Protein AF-A0A832N145-F1 (afdb_monomer)

Mean predicted aligned error: 9.52 Å

Radius of gyration: 18.86 Å; Cα contacts (8 Å, |Δi|>4): 120; chains: 1; bounding box: 40×28×52 Å

Nearest PDB structures (foldseek):
  8f1j-assembly1_M  TM=5.156E-01  e=7.007E-09  Escherichia coli
  8f1i-assembly1_M  TM=4.921E-01  e=7.464E-09  Escherichia coli
  5ui5-assembly2_V  TM=5.075E-01  e=4.371E-08  Aquifex aeolicus VF5
  5ui5-assembly1_I  TM=4.727E-01  e=2.726E-07  Aquifex aeolicus VF5
  3ol4-assembly1_B  TM=5.863E-01  e=3.119E-01  Mycolicibacterium smegmatis MC2 155

pLDDT: mean 89.55, std 7.65, range [54.5, 97.69]

Structure (mmCIF, N/CA/C/O backbone):
data_AF-A0A832N145-F1
#
_entry.id   AF-A0A832N145-F1
#
loop_
_atom_site.group_PDB
_atom_site.id
_atom_site.type_symbol
_atom_site.label_atom_id
_atom_site.label_alt_id
_atom_site.label_comp_id
_atom_site.label_asym_id
_atom_site.label_entity_id
_atom_site.label_seq_id
_atom_site.pdbx_PDB_ins_code
_atom_site.Cartn_x
_atom_site.Cartn_y
_atom_site.Cartn_z
_atom_site.occupancy
_atom_site.B_iso_or_equiv
_atom_site.auth_seq_id
_atom_site.auth_comp_id
_atom_site.auth_asym_id
_atom_site.auth_atom_id
_atom_site.pdbx_PDB_model_num
ATOM 1 N N . VAL A 1 1 ? -9.501 7.087 20.236 1.00 88.38 1 VAL A N 1
ATOM 2 C CA . VAL A 1 1 ? -9.406 7.124 18.754 1.00 88.38 1 VAL A CA 1
ATOM 3 C C . VAL A 1 1 ? -10.038 5.925 18.050 1.00 88.38 1 VAL A C 1
ATOM 5 O O . VAL A 1 1 ? -11.155 6.078 17.589 1.00 88.38 1 VAL A O 1
ATOM 8 N N . LEU A 1 2 ? -9.394 4.745 17.937 1.00 91.06 2 LEU A N 1
ATOM 9 C CA . LEU A 1 2 ? -9.961 3.629 17.144 1.00 91.06 2 LEU A CA 1
ATOM 10 C C . LEU A 1 2 ? -11.340 3.193 17.664 1.00 91.06 2 LEU A C 1
ATOM 12 O O . LEU A 1 2 ? -12.287 3.143 16.891 1.00 91.06 2 LEU A O 1
ATOM 16 N N . ILE A 1 3 ? -11.450 2.954 18.975 1.00 91.56 3 ILE A N 1
ATOM 17 C CA . ILE A 1 3 ? -12.714 2.580 19.632 1.00 91.56 3 ILE A CA 1
ATOM 18 C C . ILE A 1 3 ? -13.790 3.652 19.415 1.00 91.56 3 ILE A C 1
ATOM 20 O O . ILE A 1 3 ? -14.929 3.319 19.132 1.00 91.56 3 ILE A O 1
ATOM 24 N N . GLU A 1 4 ? -13.436 4.937 19.489 1.00 92.12 4 GLU A N 1
ATOM 25 C CA . GLU A 1 4 ? -14.389 6.037 19.272 1.00 92.12 4 GLU A CA 1
ATOM 26 C C . GLU A 1 4 ? -14.886 6.080 17.821 1.00 92.12 4 GLU A C 1
ATOM 28 O O . GLU A 1 4 ? -16.081 6.214 17.576 1.00 92.12 4 GLU A O 1
ATOM 33 N N . LYS A 1 5 ? -13.981 5.945 16.844 1.00 90.88 5 LYS A N 1
ATOM 34 C CA . LYS A 1 5 ? -14.316 6.018 15.412 1.00 90.88 5 LYS A CA 1
ATOM 35 C C . LYS A 1 5 ? -15.054 4.763 14.926 1.00 90.88 5 LYS A C 1
ATOM 37 O O . LYS A 1 5 ? -15.814 4.848 13.968 1.00 90.88 5 LYS A O 1
ATOM 42 N N . GLN A 1 6 ? -14.852 3.628 15.597 1.00 92.81 6 GLN A N 1
ATOM 43 C CA . GLN A 1 6 ? -15.469 2.330 15.297 1.00 92.81 6 GLN A CA 1
ATOM 44 C C . GLN A 1 6 ? -16.443 1.872 16.392 1.00 92.81 6 GLN A C 1
ATOM 46 O O . GLN A 1 6 ? -16.663 0.676 16.560 1.00 92.81 6 GLN A O 1
ATOM 51 N N . TYR A 1 7 ? -17.029 2.807 17.145 1.00 92.25 7 TYR A N 1
ATOM 52 C CA . TYR A 1 7 ? -17.892 2.484 18.285 1.00 92.25 7 TYR A CA 1
ATOM 53 C C . TYR A 1 7 ? -19.026 1.523 17.904 1.00 92.25 7 TYR A C 1
ATOM 55 O O . TYR A 1 7 ? -19.243 0.530 18.586 1.00 92.25 7 TYR A O 1
ATOM 63 N N . GLU A 1 8 ? -19.692 1.767 16.771 1.00 90.12 8 GLU A N 1
ATOM 64 C CA . GLU A 1 8 ? -20.777 0.903 16.290 1.00 90.12 8 GLU A CA 1
ATOM 65 C C . GLU A 1 8 ? -20.322 -0.536 16.040 1.00 90.12 8 GLU A C 1
ATOM 67 O O . GLU A 1 8 ? -21.013 -1.451 16.471 1.00 90.12 8 GLU A O 1
ATOM 72 N N . PHE A 1 9 ? -19.147 -0.748 15.440 1.00 91.50 9 PHE A N 1
ATOM 73 C CA . PHE A 1 9 ? -18.593 -2.090 15.238 1.00 91.50 9 PHE A CA 1
ATOM 74 C C . PHE A 1 9 ? -18.406 -2.834 16.566 1.00 91.50 9 PHE A C 1
ATOM 76 O O . PHE A 1 9 ? -18.811 -3.987 16.702 1.00 91.50 9 PHE A O 1
ATOM 83 N N . PHE A 1 10 ? -17.845 -2.160 17.575 1.00 90.56 10 PHE A N 1
ATOM 84 C CA . PHE A 1 10 ? -17.655 -2.752 18.903 1.00 90.56 10 PHE A CA 1
ATOM 85 C C . PHE A 1 10 ? -18.969 -2.960 19.673 1.00 90.56 10 PHE A C 1
ATOM 87 O O . PHE A 1 10 ? -18.986 -3.734 20.622 1.00 90.56 10 PHE A O 1
ATOM 94 N N . MET A 1 11 ? -20.065 -2.323 19.250 1.00 92.25 11 MET A N 1
ATOM 95 C CA . MET A 1 11 ? -21.418 -2.526 19.785 1.00 92.25 11 MET A CA 1
ATOM 96 C C . MET A 1 11 ? -22.248 -3.536 18.966 1.00 92.25 11 MET A C 1
ATOM 98 O O . MET A 1 11 ? -23.464 -3.611 19.139 1.00 92.25 11 MET A O 1
ATOM 102 N N . GLY A 1 12 ? -21.617 -4.302 18.068 1.00 88.06 12 GLY A N 1
ATOM 103 C CA . GLY A 1 12 ? -22.275 -5.326 17.244 1.00 88.06 12 GLY A CA 1
ATOM 104 C C . GLY A 1 12 ? -22.832 -4.825 15.906 1.00 88.06 12 GLY A C 1
ATOM 105 O O . GLY A 1 12 ? -23.530 -5.567 15.218 1.00 88.06 12 GLY A O 1
ATOM 106 N N . GLY A 1 13 ? -22.542 -3.578 15.538 1.00 88.12 13 GLY A N 1
ATOM 107 C CA . GLY A 1 13 ? -22.843 -2.999 14.232 1.00 88.12 13 GLY A CA 1
ATOM 108 C C . GLY A 1 13 ? -21.764 -3.275 13.180 1.00 88.12 13 GLY A C 1
ATOM 109 O O . GLY A 1 13 ? -20.862 -4.092 13.361 1.00 88.12 13 GLY A O 1
ATOM 110 N N . GLU A 1 14 ? -21.850 -2.569 12.054 1.00 86.12 14 GLU A N 1
ATOM 111 C CA . GLU A 1 14 ? -20.906 -2.722 10.945 1.00 86.12 14 GLU A CA 1
ATOM 112 C C . GLU A 1 14 ? -19.634 -1.880 11.124 1.00 86.12 14 GLU A C 1
ATOM 114 O O . GLU A 1 14 ? -19.620 -0.837 11.784 1.00 86.12 14 GLU A O 1
ATOM 119 N N . LEU A 1 15 ? -18.546 -2.327 10.488 1.00 85.88 15 LEU A N 1
ATOM 120 C CA . LEU A 1 15 ? -17.294 -1.580 10.428 1.00 85.88 15 LEU A CA 1
ATOM 121 C C . LEU A 1 15 ? -17.460 -0.344 9.537 1.00 85.88 15 LEU A C 1
ATOM 123 O O . LEU A 1 15 ? -17.806 -0.452 8.359 1.00 85.88 15 LEU A O 1
ATOM 127 N N . LYS A 1 16 ? -17.142 0.835 10.072 1.00 84.44 16 LYS A N 1
ATOM 128 C CA . LYS A 1 16 ? -17.191 2.076 9.297 1.00 84.44 16 LYS A CA 1
ATOM 129 C C . LYS A 1 16 ? -15.934 2.233 8.442 1.00 84.44 16 LYS A C 1
ATOM 131 O O . LYS A 1 16 ? -14.835 1.948 8.923 1.00 84.44 16 LYS A O 1
ATOM 136 N N . PRO A 1 17 ? -16.042 2.750 7.206 1.00 83.31 17 PRO A N 1
ATOM 137 C CA . PRO A 1 17 ? -14.870 3.148 6.438 1.00 83.31 17 PRO A CA 1
ATOM 138 C C . PRO A 1 17 ? -14.031 4.164 7.222 1.00 83.31 17 PRO A C 1
ATOM 140 O O . PRO A 1 17 ? -14.535 5.207 7.635 1.00 83.31 17 PRO A O 1
ATOM 143 N N . LEU A 1 18 ? -12.750 3.857 7.424 1.00 87.00 18 LEU A N 1
ATOM 144 C CA . LEU A 1 18 ? -11.812 4.709 8.150 1.00 87.00 18 LEU A CA 1
ATOM 145 C C . LEU A 1 18 ? -10.464 4.692 7.435 1.00 87.00 18 LEU A C 1
ATOM 147 O O . LEU A 1 18 ? -9.855 3.631 7.287 1.00 87.00 18 LEU A O 1
ATOM 151 N N . LYS A 1 19 ? -9.977 5.846 6.973 1.00 87.19 19 LYS A N 1
ATOM 152 C CA . LYS A 1 19 ? -8.655 5.924 6.343 1.00 87.19 19 LYS A CA 1
ATOM 153 C C . LYS A 1 19 ? -7.587 6.073 7.419 1.00 87.19 19 LYS A C 1
ATOM 155 O O . LYS A 1 19 ? -7.750 6.806 8.392 1.00 87.19 19 LYS A O 1
ATOM 160 N N . LEU A 1 20 ? -6.464 5.383 7.230 1.00 87.81 20 LEU A N 1
ATOM 161 C CA . LEU A 1 20 ? -5.323 5.500 8.138 1.00 87.81 20 LEU A CA 1
ATOM 162 C C . LEU A 1 20 ? -4.733 6.919 8.120 1.00 87.81 20 LEU A C 1
ATOM 164 O O . LEU A 1 20 ? -4.261 7.391 9.152 1.00 87.81 20 LEU A O 1
ATOM 168 N N . GLN A 1 21 ? -4.800 7.591 6.964 1.00 85.06 21 GLN A N 1
ATOM 169 C CA . GLN A 1 21 ? -4.378 8.979 6.792 1.00 85.06 21 GLN A CA 1
ATOM 170 C C . GLN A 1 21 ? -5.162 9.930 7.705 1.00 85.06 21 GLN A C 1
ATOM 172 O O . GLN A 1 21 ? -4.533 10.690 8.431 1.00 85.06 21 GLN A O 1
ATOM 177 N N . ASP A 1 22 ? -6.493 9.823 7.748 1.00 87.81 22 ASP A N 1
ATOM 178 C CA . ASP A 1 22 ? -7.340 10.691 8.580 1.00 87.81 22 ASP A CA 1
ATOM 179 C C . ASP A 1 22 ? -6.950 10.589 10.066 1.00 87.81 22 ASP A C 1
ATOM 181 O O . ASP A 1 22 ? -6.836 11.589 10.767 1.00 87.81 22 ASP A O 1
ATOM 185 N N . ILE A 1 23 ? -6.661 9.374 10.548 1.00 90.38 23 ILE A N 1
ATOM 186 C CA . ILE A 1 23 ? -6.187 9.160 11.925 1.00 90.38 23 ILE A CA 1
ATOM 187 C C . ILE A 1 23 ? -4.782 9.719 12.147 1.00 90.38 23 ILE A C 1
ATOM 189 O O . ILE A 1 23 ? -4.469 10.196 13.237 1.00 90.38 23 ILE A O 1
ATOM 193 N N . ALA A 1 24 ? -3.914 9.629 11.144 1.00 90.06 24 ALA A N 1
ATOM 194 C CA . ALA A 1 24 ? -2.569 10.168 11.233 1.00 90.06 24 ALA A CA 1
ATOM 195 C C . ALA A 1 24 ? -2.600 11.704 11.323 1.00 90.06 24 ALA A C 1
ATOM 197 O O . ALA A 1 24 ? -1.918 12.269 12.177 1.00 90.06 24 ALA A O 1
ATOM 198 N N . GLU A 1 25 ? -3.450 12.353 10.523 1.00 88.81 25 GLU A N 1
ATOM 199 C CA . GLU A 1 25 ? -3.686 13.801 10.546 1.00 88.81 25 GLU A CA 1
ATOM 200 C C . GLU A 1 25 ? -4.308 14.257 11.874 1.00 88.81 25 GLU A C 1
ATOM 202 O O . GLU A 1 25 ? -3.749 15.150 12.513 1.00 88.81 25 GLU A O 1
ATOM 207 N N . ASP A 1 26 ? -5.367 13.583 12.349 1.00 90.81 26 ASP A N 1
ATOM 208 C CA . ASP A 1 26 ? -6.013 13.854 13.649 1.00 90.81 26 ASP A CA 1
ATOM 209 C C . ASP A 1 26 ? -5.010 13.803 14.819 1.00 90.81 26 ASP A C 1
ATOM 211 O O . ASP A 1 26 ? -5.156 14.514 15.815 1.00 90.81 26 ASP A O 1
ATOM 215 N N . LEU A 1 27 ? -3.983 12.951 14.715 1.00 92.19 27 LEU A N 1
ATOM 216 C CA . LEU A 1 27 ? -2.971 12.752 15.753 1.00 92.19 27 LEU A CA 1
ATOM 217 C C . LEU A 1 27 ? -1.659 13.512 15.510 1.00 92.19 27 LEU A C 1
ATOM 219 O O . LEU A 1 27 ? -0.751 13.417 16.336 1.00 92.19 27 LEU A O 1
ATOM 223 N N . GLY A 1 28 ? -1.530 14.243 14.401 1.00 91.69 28 G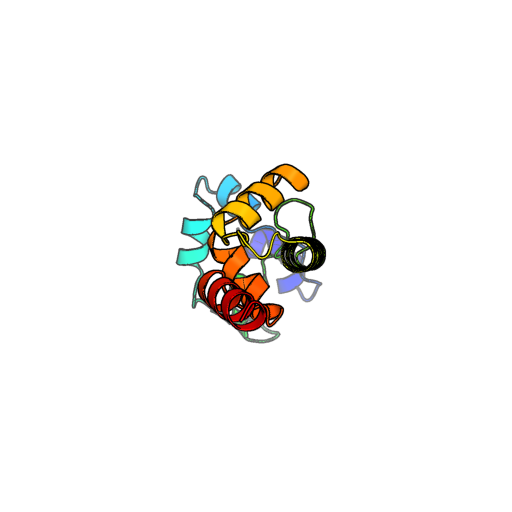LY A N 1
ATOM 224 C CA . GLY A 1 28 ? -0.305 14.968 14.053 1.00 91.69 28 GLY A CA 1
ATOM 225 C C . GLY A 1 28 ? 0.898 14.068 13.739 1.00 91.69 28 GLY A C 1
ATOM 226 O O . GLY A 1 28 ? 2.045 14.481 13.916 1.00 91.69 28 GLY A O 1
ATOM 227 N N . PHE A 1 29 ? 0.667 12.835 13.282 1.00 92.25 29 PHE A N 1
ATOM 228 C CA . PHE A 1 29 ? 1.716 11.900 12.870 1.00 92.25 29 PHE A CA 1
ATOM 229 C C . PHE A 1 29 ? 1.700 11.660 11.360 1.00 92.25 29 PHE A C 1
ATOM 231 O O . PHE A 1 29 ? 0.677 11.749 10.695 1.00 92.25 29 PHE A O 1
ATOM 238 N N . ASN A 1 30 ? 2.843 11.245 10.809 1.00 86.38 30 ASN A N 1
ATOM 239 C CA . ASN A 1 30 ? 2.872 10.684 9.459 1.00 86.38 30 ASN A CA 1
ATOM 240 C C . ASN A 1 30 ? 2.139 9.334 9.431 1.00 86.38 30 ASN A C 1
ATOM 242 O O . ASN A 1 30 ? 2.344 8.502 10.320 1.00 86.38 30 ASN A O 1
ATOM 246 N N . GLU A 1 31 ? 1.406 9.048 8.354 1.00 84.25 31 GLU A N 1
ATOM 247 C CA . GLU A 1 31 ? 0.702 7.767 8.168 1.00 84.25 31 GLU A CA 1
ATOM 248 C C . GLU A 1 31 ? 1.635 6.559 8.371 1.00 84.25 31 GLU A C 1
ATOM 250 O O . GLU A 1 31 ? 1.302 5.594 9.060 1.00 84.25 31 GLU A O 1
ATOM 255 N N . SER A 1 32 ? 2.867 6.638 7.853 1.00 82.62 32 SER A N 1
ATOM 256 C CA . SER A 1 32 ? 3.869 5.574 8.011 1.00 82.62 32 SER A CA 1
ATOM 257 C C . SER A 1 32 ? 4.279 5.313 9.468 1.00 82.62 32 SER A C 1
ATOM 259 O O . SER A 1 32 ? 4.650 4.184 9.800 1.00 82.62 32 SER A O 1
ATOM 261 N N . THR A 1 33 ? 4.201 6.319 10.343 1.00 91.44 33 THR A N 1
ATOM 262 C CA . THR A 1 33 ? 4.473 6.184 11.780 1.00 91.44 33 THR A CA 1
ATOM 263 C C . THR A 1 33 ? 3.373 5.369 12.446 1.00 91.44 33 THR A C 1
ATOM 265 O O . THR A 1 33 ? 3.676 4.378 13.112 1.00 91.44 33 THR A O 1
ATOM 268 N N . ILE A 1 34 ? 2.106 5.713 12.193 1.00 91.56 34 ILE A N 1
ATOM 269 C CA . ILE A 1 34 ? 0.958 4.967 12.724 1.00 91.56 34 ILE A CA 1
ATOM 270 C C . ILE A 1 34 ? 0.938 3.543 12.158 1.00 91.56 34 ILE A C 1
ATOM 272 O O . ILE A 1 34 ? 0.829 2.584 12.917 1.00 91.56 34 ILE A O 1
ATOM 276 N N . SER A 1 35 ? 1.153 3.384 10.847 1.00 89.00 35 SER A N 1
ATOM 277 C CA . SER A 1 35 ? 1.197 2.079 10.173 1.00 89.00 35 SER A CA 1
ATOM 278 C C . SER A 1 35 ? 2.218 1.125 10.803 1.00 89.00 35 SER A C 1
ATOM 280 O O . SER A 1 35 ? 1.925 -0.053 11.017 1.00 89.00 35 SER A O 1
ATOM 282 N N . ARG A 1 36 ? 3.413 1.629 11.149 1.00 90.56 36 ARG A N 1
ATOM 283 C CA . ARG A 1 36 ? 4.427 0.848 11.874 1.00 90.56 36 ARG A CA 1
ATOM 284 C C . ARG A 1 36 ? 3.993 0.547 13.301 1.00 90.56 36 ARG A C 1
ATOM 286 O O . ARG A 1 36 ? 4.147 -0.592 13.729 1.00 90.56 36 ARG A O 1
ATOM 293 N N . ALA A 1 37 ? 3.448 1.536 14.008 1.00 93.81 37 ALA A N 1
ATOM 294 C CA . ALA A 1 37 ? 3.019 1.382 15.393 1.00 93.81 37 ALA A CA 1
ATOM 295 C C . ALA A 1 37 ? 1.953 0.290 15.552 1.00 93.81 37 ALA A C 1
ATOM 297 O O . ALA A 1 37 ? 1.988 -0.443 16.535 1.00 93.81 37 ALA A O 1
ATOM 298 N N . ILE A 1 38 ? 1.048 0.137 14.583 1.00 93.38 38 ILE A N 1
ATOM 299 C CA . ILE A 1 38 ? -0.019 -0.873 14.624 1.00 93.38 38 ILE A CA 1
ATOM 300 C C . ILE A 1 38 ? 0.359 -2.207 13.962 1.00 93.38 38 ILE A C 1
ATOM 302 O O . ILE A 1 38 ? -0.388 -3.181 14.043 1.00 93.38 38 ILE A O 1
ATOM 306 N N . SER A 1 39 ? 1.502 -2.283 13.275 1.00 91.88 39 SER A N 1
ATOM 307 C CA . SER A 1 39 ? 1.885 -3.486 12.536 1.00 91.88 39 SER A CA 1
ATOM 308 C C . SER A 1 39 ? 2.184 -4.648 13.485 1.00 91.88 39 SER A C 1
ATOM 310 O O . SER A 1 39 ? 2.998 -4.520 14.393 1.00 91.88 39 SER A O 1
ATOM 312 N N . GLY A 1 40 ? 1.549 -5.799 13.247 1.00 91.56 40 GLY A N 1
ATOM 313 C CA . GLY A 1 40 ? 1.700 -6.98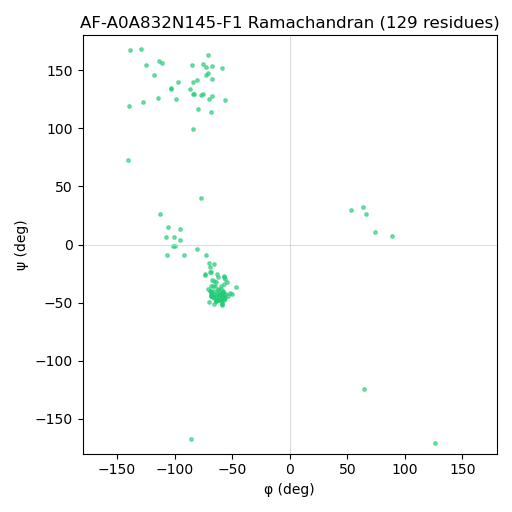5 14.097 1.00 91.56 40 GLY A CA 1
ATOM 314 C C . GLY A 1 40 ? 0.982 -6.879 15.445 1.00 91.56 40 GLY A C 1
ATOM 315 O O . GLY A 1 40 ? 1.208 -7.719 16.311 1.00 91.56 40 GLY A O 1
ATOM 316 N N . LYS A 1 41 ? 0.133 -5.861 15.632 1.00 95.25 41 LYS A N 1
ATOM 317 C CA . LYS A 1 41 ? -0.760 -5.755 16.784 1.00 95.25 41 LYS A CA 1
ATOM 318 C C . LYS A 1 41 ? -2.143 -6.266 16.409 1.00 95.25 41 LYS A C 1
ATOM 320 O O . LYS A 1 41 ? -2.650 -5.982 15.321 1.00 95.25 41 LYS A O 1
ATOM 325 N N . TYR A 1 42 ? -2.734 -6.984 17.347 1.00 94.31 42 TYR A N 1
ATOM 326 C CA . TYR A 1 42 ? -4.047 -7.591 17.222 1.00 94.31 42 TYR A CA 1
ATOM 327 C C . TYR A 1 42 ? -4.920 -7.133 18.380 1.00 94.31 42 TYR A C 1
ATOM 329 O O . TYR A 1 42 ? -4.408 -6.751 19.435 1.00 94.31 42 TYR A O 1
ATOM 337 N N . LEU A 1 43 ? -6.224 -7.146 18.155 1.00 93.31 43 LEU A N 1
ATOM 338 C CA . LEU A 1 43 ? -7.229 -6.746 19.116 1.00 93.31 43 LEU A CA 1
ATOM 339 C C . LEU A 1 43 ? -8.243 -7.882 19.229 1.00 93.31 43 LEU A C 1
ATOM 341 O O . LEU A 1 43 ? -8.808 -8.321 18.229 1.00 93.31 43 LEU A O 1
ATOM 345 N N . GLU A 1 44 ? -8.410 -8.386 20.444 1.00 93.12 44 GLU A N 1
ATOM 346 C CA . GLU A 1 44 ? -9.434 -9.370 20.768 1.00 93.12 44 GLU A CA 1
ATOM 347 C C . GLU A 1 44 ? -10.754 -8.641 21.021 1.00 93.12 44 GLU A C 1
ATOM 349 O O . GLU A 1 44 ? -10.805 -7.653 21.755 1.00 93.12 44 GLU A O 1
ATOM 354 N N . THR A 1 45 ? -11.808 -9.106 20.365 1.00 88.75 45 THR A N 1
ATOM 355 C CA . THR A 1 45 ? -13.172 -8.587 20.472 1.00 88.75 45 THR A CA 1
ATOM 356 C C . THR A 1 45 ? -14.126 -9.741 20.742 1.00 88.75 45 THR A C 1
ATOM 358 O O . THR A 1 45 ? -13.767 -10.901 20.544 1.00 88.75 45 THR A O 1
ATOM 361 N N . GLU A 1 46 ? -15.369 -9.433 21.109 1.00 86.06 46 GLU A N 1
ATOM 362 C CA . GLU A 1 46 ? -16.416 -10.448 21.290 1.00 86.06 46 GLU A CA 1
ATOM 363 C C . GLU A 1 46 ? -16.657 -11.294 20.026 1.00 86.06 46 GLU A C 1
ATOM 365 O O . GLU A 1 46 ? -17.001 -12.469 20.121 1.00 86.06 46 GLU A O 1
ATOM 370 N N . ASN A 1 47 ? -16.398 -10.726 18.843 1.00 83.88 47 ASN A N 1
ATOM 371 C CA . ASN A 1 47 ? -16.593 -11.379 17.546 1.00 83.88 47 ASN A CA 1
ATOM 372 C C . ASN A 1 47 ? -15.320 -12.047 16.993 1.00 83.88 47 ASN A C 1
ATOM 374 O O . ASN A 1 47 ? -15.330 -12.561 15.874 1.00 83.88 47 ASN A O 1
ATOM 378 N N . GLY A 1 48 ? -14.223 -12.049 17.756 1.00 89.62 48 GLY A N 1
ATOM 379 C CA . GLY A 1 48 ? -12.958 -12.675 17.377 1.00 89.62 48 GLY A CA 1
ATOM 380 C C . GLY A 1 48 ? -11.755 -11.736 17.444 1.00 89.62 48 GLY A C 1
ATOM 381 O O . GLY A 1 48 ? -11.824 -10.617 17.955 1.00 89.62 48 GLY A O 1
ATOM 382 N N . ILE A 1 49 ? -10.62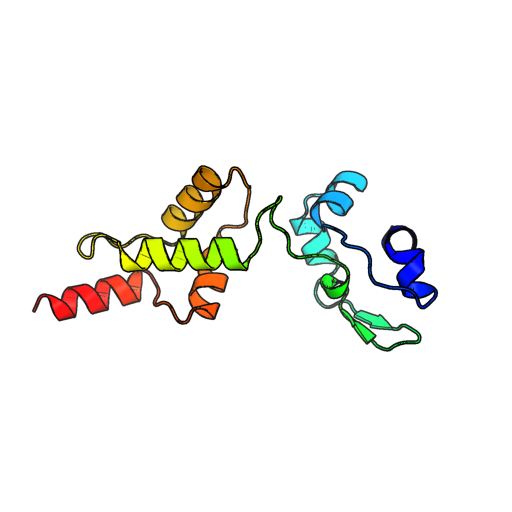3 -12.218 16.931 1.00 92.62 49 ILE A N 1
ATOM 383 C CA . ILE A 1 49 ? -9.346 -11.499 16.940 1.00 92.62 49 ILE A CA 1
ATOM 384 C C . ILE A 1 49 ? -9.127 -10.843 15.578 1.00 92.62 49 ILE A C 1
ATOM 386 O O . ILE A 1 49 ? -9.104 -11.524 14.555 1.00 92.62 49 ILE A O 1
ATOM 390 N N . TYR A 1 50 ? -8.894 -9.535 15.586 1.00 90.62 50 TYR A N 1
ATOM 391 C CA . TYR A 1 50 ? -8.663 -8.736 14.385 1.00 90.62 50 TYR A CA 1
ATOM 392 C C . TYR A 1 50 ? -7.271 -8.123 14.402 1.00 90.62 50 TYR A C 1
ATOM 394 O O . TYR A 1 50 ? -6.753 -7.733 15.452 1.00 90.62 50 TYR A O 1
ATOM 402 N N . SER A 1 51 ? -6.649 -7.998 13.233 1.00 92.00 51 SER A N 1
ATOM 403 C CA . SER A 1 51 ? -5.458 -7.170 13.099 1.00 92.00 51 SER A CA 1
ATOM 404 C C . SER A 1 51 ? -5.874 -5.702 13.160 1.00 92.00 51 SER A C 1
ATOM 406 O O . SER A 1 51 ? -6.920 -5.318 12.640 1.00 92.00 51 SER A O 1
ATOM 408 N N . PHE A 1 52 ? -5.041 -4.831 13.734 1.00 92.06 52 PHE A N 1
ATOM 409 C CA . PHE A 1 52 ? -5.347 -3.395 13.716 1.00 92.06 52 PHE A CA 1
ATOM 410 C C . PHE A 1 52 ? -5.552 -2.852 12.293 1.00 92.06 52 PHE A C 1
ATOM 412 O O . PHE A 1 52 ? -6.296 -1.897 12.110 1.00 92.06 52 PHE A O 1
ATOM 419 N N . LYS A 1 53 ? -4.897 -3.447 11.287 1.00 87.62 53 LYS A N 1
ATOM 420 C CA . LYS A 1 53 ? -5.001 -3.010 9.888 1.00 87.62 53 LYS A CA 1
ATOM 421 C C . LYS A 1 53 ? -6.377 -3.286 9.287 1.00 87.62 53 LYS A C 1
ATOM 423 O O . LYS A 1 53 ? -6.750 -2.585 8.355 1.00 87.62 53 LYS A O 1
ATOM 428 N N . ASP A 1 54 ? -7.122 -4.244 9.831 1.00 87.38 54 ASP A N 1
ATOM 429 C CA . ASP A 1 54 ? -8.429 -4.651 9.303 1.00 87.38 54 ASP A CA 1
ATOM 430 C C . ASP A 1 54 ? -9.480 -3.547 9.487 1.00 87.38 54 ASP A C 1
ATOM 432 O O . ASP A 1 54 ? -10.430 -3.453 8.717 1.00 87.38 54 ASP A O 1
ATOM 436 N N . PHE A 1 55 ? -9.269 -2.657 10.462 1.00 88.88 55 PHE A N 1
ATOM 437 C CA . PHE A 1 55 ? -10.148 -1.525 10.753 1.00 88.88 55 PHE A CA 1
ATOM 438 C C . PHE A 1 55 ? -9.941 -0.316 9.831 1.00 88.88 55 PHE A C 1
ATOM 440 O O . PHE A 1 55 ? -10.659 0.677 9.963 1.00 88.88 55 PHE A O 1
ATOM 447 N N . PHE A 1 56 ? -8.953 -0.365 8.931 1.00 87.44 56 PHE A N 1
ATOM 448 C CA . PHE A 1 56 ? -8.628 0.738 8.033 1.00 87.44 56 PHE A CA 1
ATOM 449 C C . PHE A 1 56 ? -8.896 0.356 6.577 1.00 87.44 56 PHE A C 1
ATOM 451 O O . PHE A 1 56 ? -8.370 -0.624 6.052 1.00 87.44 56 PHE A O 1
ATOM 458 N N . SER A 1 57 ? -9.693 1.169 5.887 1.00 72.25 57 SER A N 1
ATOM 459 C CA . SER A 1 57 ? -9.985 0.984 4.467 1.00 72.25 57 SER A CA 1
ATOM 460 C C . SER A 1 57 ? -8.794 1.410 3.601 1.00 72.25 57 SER A C 1
ATOM 462 O O . SER A 1 57 ? -8.308 2.535 3.720 1.00 72.25 57 SER A O 1
ATOM 464 N N . ASN A 1 58 ? -8.371 0.539 2.679 1.00 60.09 58 ASN A N 1
ATOM 465 C CA . ASN A 1 58 ? -7.248 0.747 1.747 1.00 60.09 58 ASN A CA 1
ATOM 466 C C . ASN A 1 58 ? -7.588 1.670 0.555 1.00 60.09 58 ASN A C 1
ATOM 468 O O . ASN A 1 58 ? -7.194 1.398 -0.582 1.00 60.09 58 ASN A O 1
ATOM 472 N N . ALA A 1 59 ? -8.339 2.747 0.775 1.00 54.50 59 ALA A N 1
ATOM 473 C CA . ALA A 1 59 ? -8.514 3.760 -0.259 1.00 54.50 59 ALA A CA 1
ATOM 474 C C . ALA A 1 59 ? -7.271 4.661 -0.284 1.00 54.50 59 ALA A C 1
ATOM 476 O O . ALA A 1 59 ? -6.989 5.353 0.692 1.00 54.50 59 ALA A O 1
ATOM 477 N N . ILE A 1 60 ? -6.530 4.658 -1.396 1.00 61.16 60 ILE A N 1
ATOM 478 C CA . ILE A 1 60 ? -5.492 5.665 -1.645 1.00 61.16 60 ILE A CA 1
ATOM 479 C C . ILE A 1 60 ? -6.213 6.874 -2.248 1.00 61.16 60 ILE A C 1
ATOM 481 O O . ILE A 1 60 ? -6.594 6.865 -3.421 1.00 61.16 60 ILE A O 1
ATOM 485 N N . GLY A 1 61 ? -6.490 7.888 -1.428 1.00 64.31 61 GLY A N 1
ATOM 486 C CA . GLY A 1 61 ? -7.352 9.001 -1.829 1.00 64.31 61 GLY A CA 1
ATOM 487 C C . GLY A 1 61 ? -8.796 8.543 -2.088 1.00 64.31 61 GLY A C 1
ATOM 488 O O . GLY A 1 61 ? -9.422 7.960 -1.201 1.00 64.31 61 GLY A O 1
ATOM 489 N N . ASN A 1 62 ? -9.323 8.821 -3.286 1.00 68.19 62 ASN A N 1
ATOM 490 C CA . ASN A 1 62 ? -10.668 8.423 -3.745 1.00 68.19 62 ASN A CA 1
ATOM 491 C C . ASN A 1 62 ? -10.645 7.295 -4.793 1.00 68.19 62 ASN A C 1
ATOM 493 O O . ASN A 1 62 ? -11.684 6.964 -5.359 1.00 68.19 62 ASN A O 1
ATOM 497 N N . ILE A 1 63 ? -9.475 6.715 -5.072 1.00 79.56 63 ILE A N 1
ATOM 498 C CA . ILE A 1 63 ? -9.303 5.719 -6.131 1.00 79.56 63 ILE A CA 1
ATOM 499 C C . ILE A 1 63 ? -9.210 4.321 -5.529 1.00 79.56 63 ILE A C 1
ATOM 501 O O . ILE A 1 63 ? -8.497 4.074 -4.551 1.00 79.56 63 ILE A O 1
ATOM 505 N N . SER A 1 64 ? -9.936 3.384 -6.135 1.00 79.69 64 SER A N 1
ATOM 506 C CA . SER A 1 64 ? -9.903 1.986 -5.716 1.00 79.69 64 SER A CA 1
ATOM 507 C C . SER A 1 64 ? -8.565 1.333 -6.077 1.00 79.69 64 SER A C 1
ATOM 509 O O . SER A 1 64 ? -7.967 1.603 -7.121 1.00 79.69 64 SER A O 1
ATOM 511 N N . THR A 1 65 ? -8.103 0.388 -5.255 1.00 84.94 65 THR A N 1
ATOM 512 C CA . THR A 1 65 ? -6.901 -0.400 -5.574 1.00 84.94 65 THR A CA 1
ATOM 513 C C . THR A 1 65 ? -7.031 -1.144 -6.910 1.00 84.94 65 THR A C 1
ATOM 515 O O . THR A 1 65 ? -6.046 -1.289 -7.634 1.00 84.94 65 THR A O 1
ATOM 518 N N . ALA A 1 66 ? -8.240 -1.595 -7.260 1.00 85.50 66 ALA A N 1
ATOM 519 C CA . ALA A 1 66 ? -8.516 -2.273 -8.526 1.00 85.50 66 ALA A CA 1
ATOM 520 C C . ALA A 1 66 ? -8.252 -1.365 -9.739 1.00 85.50 66 ALA A C 1
ATOM 522 O O . ALA A 1 66 ? -7.687 -1.809 -10.737 1.00 85.50 66 ALA A O 1
ATOM 523 N N . GLU A 1 67 ? -8.598 -0.083 -9.645 1.00 87.69 67 GLU A N 1
ATOM 524 C CA . GLU A 1 67 ? -8.367 0.885 -10.715 1.00 87.69 67 GLU A CA 1
ATOM 525 C C . GLU A 1 67 ? -6.873 1.175 -10.922 1.00 87.69 67 GLU A C 1
ATOM 527 O O . GLU A 1 67 ? -6.398 1.171 -12.060 1.00 87.69 67 GLU A O 1
ATOM 532 N N . ILE A 1 68 ? -6.104 1.300 -9.834 1.00 93.19 68 ILE A N 1
ATOM 533 C CA . ILE A 1 68 ? -4.639 1.435 -9.898 1.00 93.19 68 ILE A CA 1
ATOM 534 C C . ILE A 1 68 ? -4.015 0.196 -10.552 1.00 93.19 68 ILE A C 1
ATOM 536 O O . ILE A 1 68 ? -3.184 0.319 -11.452 1.00 93.19 68 ILE A O 1
ATOM 540 N N . LYS A 1 69 ? -4.438 -1.005 -10.142 1.00 94.94 69 LYS A N 1
ATOM 541 C CA . LYS A 1 69 ? -3.976 -2.275 -10.723 1.00 94.94 69 LYS A CA 1
ATOM 542 C C . LYS A 1 69 ? -4.255 -2.360 -12.224 1.00 94.94 69 LYS A C 1
ATOM 544 O O . LYS A 1 69 ? -3.351 -2.661 -13.001 1.00 94.94 69 LYS A O 1
ATOM 549 N N . ASN A 1 70 ? -5.473 -2.020 -12.641 1.00 96.62 70 ASN A N 1
ATOM 550 C CA . ASN A 1 70 ? -5.849 -1.978 -14.053 1.00 96.62 70 ASN A CA 1
ATOM 551 C C . ASN A 1 70 ? -4.986 -0.989 -14.847 1.00 96.62 70 ASN A C 1
ATOM 553 O O . ASN A 1 70 ? -4.606 -1.269 -15.984 1.00 96.62 70 ASN A O 1
ATOM 557 N N . PHE A 1 71 ? -4.649 0.158 -14.259 1.00 96.81 71 PHE A N 1
ATOM 558 C CA . PHE A 1 71 ? -3.771 1.130 -14.898 1.00 96.81 71 PHE A CA 1
ATOM 559 C C . PHE A 1 71 ? -2.328 0.618 -15.031 1.00 96.81 71 PHE A C 1
ATOM 561 O O . PHE A 1 71 ? -1.751 0.737 -16.110 1.00 96.81 71 PHE A O 1
ATOM 568 N N . ILE A 1 72 ? -1.775 -0.032 -13.996 1.00 97.00 72 ILE A N 1
ATOM 569 C CA . ILE A 1 72 ? -0.453 -0.690 -14.053 1.00 97.00 72 ILE A CA 1
ATOM 570 C C . ILE A 1 72 ? -0.411 -1.729 -15.180 1.00 97.00 72 ILE A C 1
ATOM 572 O O . ILE A 1 72 ? 0.525 -1.726 -15.982 1.00 97.00 72 ILE A O 1
ATOM 576 N N . GLN A 1 73 ? -1.435 -2.583 -15.271 1.00 97.69 73 GLN A N 1
ATOM 577 C CA . GLN A 1 73 ? -1.541 -3.596 -16.321 1.00 97.69 73 GLN A CA 1
ATOM 578 C C . GLN A 1 73 ? -1.499 -2.961 -17.714 1.00 97.69 73 GLN A C 1
ATOM 580 O O . GLN A 1 73 ? -0.754 -3.425 -18.577 1.00 97.69 73 GLN A O 1
ATOM 585 N N . ARG A 1 74 ? -2.262 -1.880 -17.937 1.00 97.50 74 ARG A N 1
ATOM 586 C CA . ARG A 1 74 ? -2.268 -1.158 -19.220 1.00 97.50 74 ARG A CA 1
ATOM 587 C C . ARG A 1 74 ? -0.900 -0.565 -19.538 1.00 97.50 74 ARG A C 1
ATOM 589 O O . ARG A 1 74 ? -0.414 -0.789 -20.638 1.00 97.50 74 ARG A O 1
ATOM 596 N N . LEU A 1 75 ? -0.273 0.121 -18.577 1.00 97.50 75 LEU A N 1
ATOM 597 C CA . LEU A 1 75 ? 1.047 0.731 -18.759 1.00 97.50 75 LEU A CA 1
ATOM 598 C C . LEU A 1 75 ? 2.098 -0.293 -19.184 1.00 97.50 75 LEU A C 1
ATOM 600 O O . LEU A 1 75 ? 2.847 -0.025 -20.114 1.00 97.50 75 LEU A O 1
ATOM 604 N N . ILE A 1 76 ? 2.138 -1.457 -18.529 1.00 96.62 76 ILE A N 1
ATOM 605 C CA . ILE A 1 76 ? 3.092 -2.522 -18.865 1.00 96.62 76 ILE A CA 1
ATOM 606 C C . ILE A 1 76 ? 2.739 -3.172 -20.209 1.00 96.62 76 ILE A C 1
ATOM 608 O O . ILE A 1 76 ? 3.631 -3.457 -20.997 1.00 96.62 76 ILE A O 1
ATOM 612 N N . SER A 1 77 ? 1.453 -3.369 -20.509 1.00 95.31 77 SER A N 1
ATOM 613 C CA . SER A 1 77 ? 1.025 -3.997 -21.770 1.00 95.31 77 SER A CA 1
ATOM 614 C C . SER A 1 77 ? 1.330 -3.132 -22.999 1.00 95.31 77 SER A C 1
ATOM 616 O O . SER A 1 77 ? 1.563 -3.669 -24.078 1.00 95.31 77 SER A O 1
ATOM 618 N N . SER A 1 78 ? 1.329 -1.804 -22.845 1.00 95.00 78 SER A N 1
ATOM 619 C CA . SER A 1 78 ? 1.620 -0.841 -23.913 1.00 95.00 78 SER A CA 1
ATOM 620 C C . SER A 1 78 ? 3.004 -0.194 -23.795 1.00 95.00 78 SER A C 1
ATOM 622 O O . SER A 1 78 ? 3.229 0.856 -24.398 1.00 95.00 78 SER A O 1
ATOM 624 N N . GLU A 1 79 ? 3.908 -0.738 -22.976 1.00 95.31 79 GLU A N 1
ATOM 625 C CA . GLU A 1 79 ? 5.233 -0.143 -22.790 1.00 95.31 79 GLU A CA 1
ATOM 626 C C . GLU A 1 79 ? 6.132 -0.343 -24.019 1.00 95.31 79 GLU A C 1
ATOM 628 O O . GLU A 1 79 ? 6.018 -1.321 -24.761 1.00 95.31 79 GLU A O 1
ATOM 633 N N . ASP A 1 80 ? 7.078 0.575 -24.211 1.00 94.38 80 ASP A N 1
ATOM 634 C CA . ASP A 1 80 ? 8.149 0.396 -25.186 1.00 94.38 80 ASP A CA 1
ATOM 635 C C . ASP A 1 80 ? 9.086 -0.732 -24.720 1.00 94.38 80 ASP A C 1
ATOM 637 O O . ASP A 1 80 ? 9.787 -0.608 -23.713 1.00 94.38 80 ASP A O 1
ATOM 641 N N . LYS A 1 81 ? 9.123 -1.836 -25.473 1.00 93.00 81 LYS A N 1
ATOM 642 C CA . LYS A 1 81 ? 9.954 -3.011 -25.162 1.00 93.00 81 LYS A CA 1
ATOM 643 C C . LYS A 1 81 ? 11.456 -2.712 -25.178 1.00 93.00 81 LYS A C 1
ATOM 645 O O . LYS A 1 81 ? 12.213 -3.392 -24.485 1.00 93.00 81 LYS A O 1
ATOM 650 N N . SER A 1 82 ? 11.894 -1.696 -25.925 1.00 90.44 82 SER A N 1
ATOM 651 C CA . SER A 1 82 ? 13.293 -1.251 -25.934 1.00 90.44 82 SER A CA 1
ATOM 652 C C . SER A 1 82 ? 13.664 -0.489 -24.656 1.00 90.44 82 SER A C 1
ATOM 654 O O . SER A 1 82 ? 14.819 -0.510 -24.220 1.00 90.44 82 SER A O 1
ATOM 656 N N . LYS A 1 83 ? 12.669 0.134 -24.010 1.00 92.75 83 LYS A N 1
ATOM 657 C CA . LYS A 1 83 ? 12.823 0.926 -22.788 1.00 92.75 83 LYS A CA 1
ATOM 658 C C . LYS A 1 83 ? 11.655 0.690 -21.809 1.00 92.75 83 LYS A C 1
ATOM 660 O O . LYS A 1 83 ? 10.837 1.590 -21.606 1.00 92.75 83 LYS A O 1
ATOM 665 N N . PRO A 1 84 ? 11.600 -0.485 -21.150 1.00 95.44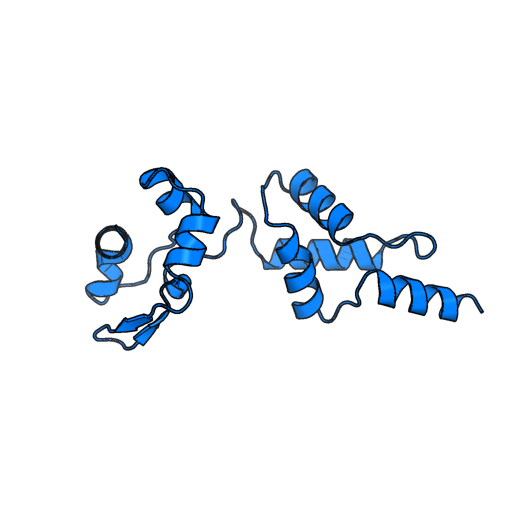 84 PRO A N 1
ATOM 666 C CA . PRO A 1 84 ? 10.512 -0.830 -20.236 1.00 95.44 84 PRO A CA 1
ATOM 667 C C . PRO A 1 84 ? 10.381 0.159 -19.076 1.00 95.44 84 PRO A C 1
ATOM 669 O O . PRO A 1 84 ? 11.363 0.753 -18.618 1.00 95.44 84 PRO A O 1
ATOM 672 N N . LEU A 1 85 ? 9.171 0.304 -18.544 1.00 96.88 85 LEU A N 1
ATOM 673 C CA . LEU A 1 85 ? 8.897 1.243 -17.462 1.00 96.88 85 LEU A CA 1
ATOM 674 C C . LEU A 1 85 ? 9.392 0.690 -16.119 1.00 96.88 85 LEU A C 1
ATOM 676 O O . LEU A 1 85 ? 9.063 -0.422 -15.705 1.00 96.88 85 LEU A O 1
ATOM 680 N N . SER A 1 86 ? 10.174 1.476 -15.382 1.00 96.31 86 SER A N 1
ATOM 681 C CA . SER A 1 86 ? 10.539 1.105 -14.008 1.00 96.31 86 SER A CA 1
ATOM 682 C C . SER A 1 86 ? 9.371 1.334 -13.045 1.00 96.31 86 SER A C 1
ATOM 684 O O . SER A 1 86 ? 8.553 2.225 -13.269 1.00 96.31 86 SER A O 1
ATOM 686 N N . ASP A 1 87 ? 9.344 0.617 -11.916 1.00 94.94 87 ASP A N 1
ATOM 687 C CA . ASP A 1 87 ? 8.329 0.826 -10.867 1.00 94.94 87 ASP A CA 1
ATOM 688 C C . ASP A 1 87 ? 8.315 2.287 -10.355 1.00 94.94 87 ASP A C 1
ATOM 690 O O . ASP A 1 87 ? 7.277 2.788 -9.933 1.00 94.94 87 ASP A O 1
ATOM 694 N N . LYS A 1 88 ? 9.451 3.004 -10.441 1.00 94.88 88 LYS A N 1
ATOM 695 C CA . LYS A 1 88 ? 9.529 4.447 -10.150 1.00 94.88 88 LYS A CA 1
ATOM 696 C C . LYS A 1 88 ? 8.702 5.272 -11.140 1.00 94.88 88 LYS A C 1
ATOM 698 O O . LYS A 1 88 ? 7.940 6.127 -10.714 1.00 94.88 88 LYS A O 1
ATOM 703 N N . ILE A 1 89 ? 8.860 5.014 -12.435 1.00 96.50 89 ILE A N 1
ATOM 704 C CA . ILE A 1 89 ? 8.151 5.758 -13.484 1.00 96.50 89 ILE A CA 1
ATOM 705 C C . ILE A 1 89 ? 6.658 5.434 -13.424 1.00 96.50 89 ILE A C 1
ATOM 707 O O . ILE A 1 89 ? 5.835 6.338 -13.452 1.00 96.50 89 ILE A O 1
ATOM 711 N N . ILE A 1 90 ? 6.306 4.155 -13.262 1.00 96.81 90 ILE A N 1
ATOM 712 C CA . ILE A 1 90 ? 4.908 3.727 -13.117 1.00 96.81 90 ILE A CA 1
ATOM 713 C C . ILE A 1 90 ? 4.246 4.444 -11.932 1.00 96.81 90 ILE A C 1
ATOM 715 O O . ILE A 1 90 ? 3.127 4.924 -12.062 1.00 96.81 90 ILE A O 1
ATOM 719 N N . HIS A 1 91 ? 4.944 4.568 -10.801 1.00 95.69 91 HIS A N 1
ATOM 720 C CA . HIS A 1 91 ? 4.454 5.329 -9.653 1.00 95.69 91 HIS A CA 1
ATOM 721 C C . HIS A 1 91 ? 4.174 6.795 -9.988 1.00 95.69 91 HIS A C 1
ATOM 723 O O . HIS A 1 91 ? 3.082 7.279 -9.717 1.00 95.69 91 HIS A O 1
ATOM 729 N N . GLU A 1 92 ? 5.145 7.495 -10.581 1.00 95.31 92 GLU A N 1
ATOM 730 C CA . GLU A 1 92 ? 4.993 8.904 -10.968 1.00 95.31 92 GLU A CA 1
ATOM 731 C C . GLU A 1 92 ? 3.804 9.090 -11.927 1.00 95.31 92 GLU A C 1
ATOM 733 O O . GLU A 1 92 ? 3.017 10.020 -11.764 1.00 95.31 92 GLU A O 1
ATOM 738 N N . MET A 1 93 ? 3.608 8.162 -12.870 1.00 96.06 93 MET A N 1
ATOM 739 C CA . MET A 1 93 ? 2.464 8.180 -13.786 1.00 96.06 93 MET A CA 1
ATOM 740 C C . MET A 1 93 ? 1.127 7.937 -13.075 1.00 96.06 93 MET A C 1
ATOM 742 O O . MET A 1 93 ? 0.125 8.523 -13.475 1.00 96.06 93 MET A O 1
ATOM 746 N N . ILE A 1 94 ? 1.082 7.091 -12.038 1.00 94.62 94 ILE A N 1
ATOM 747 C CA . ILE A 1 94 ? -0.129 6.869 -11.230 1.00 94.62 94 ILE A CA 1
ATOM 748 C C . ILE A 1 94 ? -0.490 8.151 -10.473 1.00 94.62 94 ILE A C 1
ATOM 750 O O . ILE A 1 94 ? -1.621 8.618 -10.579 1.00 94.62 94 ILE A O 1
ATOM 754 N N . GLU A 1 95 ? 0.460 8.752 -9.755 1.00 91.38 95 GLU A N 1
ATOM 755 C CA . GLU A 1 95 ? 0.201 9.980 -8.992 1.00 91.38 95 GLU A CA 1
ATOM 756 C C . GLU A 1 95 ? -0.261 11.120 -9.903 1.00 91.38 95 GLU A C 1
ATOM 758 O O . GLU A 1 95 ? -1.259 11.776 -9.614 1.00 91.38 95 GLU A O 1
ATOM 763 N N . GLN A 1 96 ? 0.393 11.295 -11.056 1.00 93.31 96 GLN A N 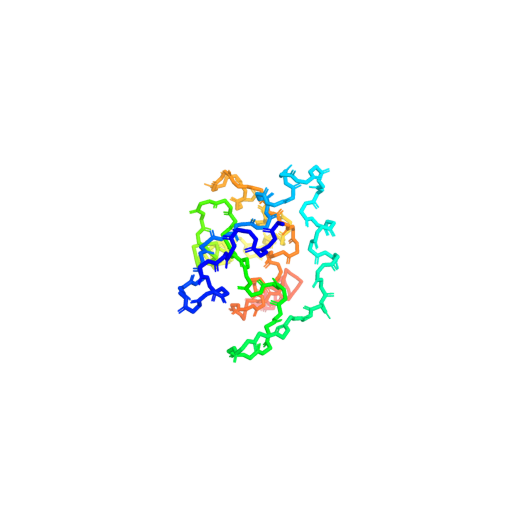1
ATOM 764 C CA . GLN A 1 96 ? -0.011 12.284 -12.057 1.00 93.31 96 GLN A CA 1
ATOM 765 C C . GLN A 1 96 ? -1.397 12.003 -12.643 1.00 93.31 96 GLN A C 1
ATOM 767 O O . GLN A 1 96 ? -2.176 12.931 -12.846 1.00 93.31 96 GLN A O 1
ATOM 772 N N . ARG A 1 97 ? -1.719 10.735 -12.932 1.00 92.75 97 ARG A N 1
ATOM 773 C CA . ARG A 1 97 ? -2.994 10.358 -13.555 1.00 92.75 97 ARG A CA 1
ATOM 774 C C . ARG A 1 97 ? -4.177 10.549 -12.614 1.00 92.75 97 ARG A C 1
ATOM 776 O O . ARG A 1 97 ? -5.247 10.940 -13.073 1.00 92.75 97 ARG A O 1
ATOM 783 N N . PHE A 1 98 ? -3.997 10.212 -11.343 1.00 87.00 98 PHE A N 1
ATOM 784 C CA . PHE A 1 98 ? -5.085 10.132 -10.371 1.00 87.00 98 PHE A CA 1
ATOM 785 C C . PHE A 1 98 ? -5.099 11.286 -9.366 1.00 87.00 98 PHE A C 1
ATOM 787 O O . PHE A 1 98 ? -6.057 11.404 -8.608 1.00 87.00 98 PHE A O 1
ATOM 794 N N . GLY A 1 99 ? -4.065 12.132 -9.343 1.00 83.75 99 GLY A N 1
ATOM 795 C CA . GLY A 1 99 ? -3.955 13.226 -8.378 1.00 83.75 99 GLY A CA 1
ATOM 796 C C . GLY A 1 99 ? -3.853 12.729 -6.935 1.00 83.75 99 GLY A C 1
ATOM 797 O O . GLY A 1 99 ? -4.374 13.370 -6.027 1.00 83.75 99 GLY A O 1
ATOM 798 N N . ILE A 1 100 ? -3.230 11.567 -6.729 1.00 81.25 100 ILE A N 1
ATOM 799 C CA . ILE A 1 100 ? -3.065 10.934 -5.414 1.00 81.25 100 ILE A CA 1
ATOM 800 C C . ILE A 1 100 ? -1.593 10.915 -5.016 1.00 81.25 100 ILE A C 1
ATOM 802 O O . ILE A 1 100 ? -0.722 10.941 -5.881 1.00 81.25 100 ILE A O 1
ATOM 806 N N . GLN A 1 101 ? -1.325 10.807 -3.715 1.00 79.44 101 GLN A N 1
ATOM 807 C CA . GLN A 1 101 ? -0.004 10.442 -3.212 1.00 79.44 101 GLN A CA 1
ATOM 808 C C . GLN A 1 101 ? -0.010 8.987 -2.769 1.00 79.44 101 GLN A C 1
ATOM 810 O O . GLN A 1 101 ? -0.935 8.543 -2.086 1.00 79.44 101 GLN A O 1
ATOM 815 N N . MET A 1 102 ? 1.010 8.229 -3.161 1.00 81.44 102 MET A N 1
ATOM 816 C CA . MET A 1 102 ? 1.131 6.831 -2.765 1.00 81.44 102 MET A CA 1
ATOM 817 C C . MET A 1 102 ? 2.566 6.457 -2.406 1.00 81.44 102 MET A C 1
ATOM 819 O O . MET A 1 102 ? 3.525 7.182 -2.644 1.00 81.44 102 MET A O 1
ATOM 823 N N . VAL A 1 103 ? 2.738 5.290 -1.787 1.00 83.56 103 VAL A N 1
ATOM 824 C CA . VAL A 1 103 ? 4.076 4.783 -1.471 1.00 83.56 103 VAL A CA 1
ATOM 825 C C . VAL A 1 103 ? 4.653 4.070 -2.695 1.00 83.56 103 VAL A C 1
ATOM 827 O O . VAL A 1 103 ? 4.062 3.118 -3.200 1.00 83.56 103 VAL A O 1
ATOM 830 N N . ARG A 1 104 ? 5.883 4.419 -3.098 1.00 82.44 104 ARG A N 1
ATOM 831 C CA . ARG A 1 104 ? 6.627 3.777 -4.211 1.00 82.44 104 ARG A CA 1
ATOM 832 C C . ARG A 1 104 ? 6.634 2.252 -4.205 1.00 82.44 104 ARG A C 1
ATOM 834 O O . ARG A 1 104 ? 6.545 1.632 -5.261 1.00 82.44 104 ARG A O 1
ATOM 841 N N . ARG A 1 105 ? 6.706 1.630 -3.027 1.00 86.88 105 ARG A N 1
ATOM 842 C CA . ARG A 1 105 ? 6.705 0.163 -2.885 1.00 86.88 105 ARG A CA 1
ATOM 843 C C . ARG A 1 105 ? 5.359 -0.486 -3.225 1.00 86.88 105 ARG A C 1
ATOM 845 O O . ARG A 1 105 ? 5.340 -1.676 -3.524 1.00 86.88 105 ARG A O 1
ATOM 852 N N . SER A 1 106 ? 4.261 0.270 -3.223 1.00 90.88 106 SER A N 1
ATOM 853 C CA . SER A 1 106 ? 2.934 -0.248 -3.563 1.00 90.88 106 SER A CA 1
ATOM 854 C C . SER A 1 106 ? 2.844 -0.672 -5.029 1.00 90.88 106 SER A C 1
ATOM 856 O O . SER A 1 106 ? 2.186 -1.663 -5.316 1.00 90.88 106 SER A O 1
ATOM 858 N N . VAL A 1 107 ? 3.579 -0.019 -5.941 1.00 95.00 107 VAL A N 1
ATOM 859 C CA . VAL A 1 107 ? 3.646 -0.446 -7.351 1.00 95.00 107 VAL A CA 1
ATOM 860 C C . VAL A 1 107 ? 4.229 -1.852 -7.473 1.00 95.00 107 VAL A C 1
ATOM 862 O O . VAL A 1 107 ? 3.633 -2.698 -8.130 1.00 95.00 107 VAL A O 1
ATOM 865 N N . ALA A 1 108 ? 5.347 -2.130 -6.795 1.00 93.62 108 ALA A N 1
ATOM 866 C CA . ALA A 1 108 ? 5.963 -3.456 -6.812 1.00 93.62 108 ALA A CA 1
ATOM 867 C C . ALA A 1 108 ? 5.018 -4.527 -6.240 1.00 93.62 108 ALA A C 1
ATOM 869 O O . ALA A 1 108 ? 4.861 -5.582 -6.851 1.00 93.62 108 ALA A O 1
ATOM 870 N N . LYS A 1 109 ? 4.344 -4.225 -5.119 1.00 92.81 109 LYS A N 1
ATOM 871 C CA . LYS A 1 109 ? 3.334 -5.105 -4.511 1.00 92.81 109 LYS A CA 1
ATOM 872 C C . LYS A 1 109 ? 2.186 -5.400 -5.482 1.00 92.81 109 LYS A C 1
ATOM 874 O O . LYS A 1 109 ? 1.872 -6.558 -5.716 1.00 92.81 109 LYS A O 1
ATOM 879 N N . TYR A 1 110 ? 1.582 -4.375 -6.080 1.00 94.94 110 TYR A N 1
ATOM 880 C CA . TYR A 1 110 ? 0.464 -4.561 -7.009 1.00 94.94 110 TYR A CA 1
ATOM 881 C C . TYR A 1 110 ? 0.873 -5.307 -8.272 1.00 94.94 110 TYR A C 1
ATOM 883 O O . TYR A 1 110 ? 0.103 -6.110 -8.778 1.00 94.94 110 TYR A O 1
ATOM 891 N N . ARG A 1 111 ? 2.094 -5.081 -8.757 1.00 96.00 111 ARG A N 1
ATOM 892 C CA . ARG A 1 111 ? 2.643 -5.799 -9.903 1.00 96.00 111 ARG A CA 1
ATOM 893 C C . ARG A 1 111 ? 2.835 -7.291 -9.585 1.00 96.00 111 ARG A C 1
ATOM 895 O O . ARG A 1 111 ? 2.493 -8.116 -10.418 1.00 96.00 111 ARG A O 1
ATOM 902 N N . GLN A 1 112 ? 3.297 -7.630 -8.378 1.00 94.12 112 GLN A N 1
ATOM 903 C CA . GLN A 1 112 ? 3.361 -9.020 -7.899 1.00 94.12 112 GLN A CA 1
ATOM 904 C C . GLN A 1 112 ? 1.972 -9.653 -7.755 1.00 94.12 112 GLN A C 1
ATOM 906 O O . GLN A 1 112 ? 1.780 -10.777 -8.187 1.00 94.12 112 GLN A O 1
ATOM 911 N N . GLU A 1 113 ? 0.992 -8.931 -7.207 1.00 92.56 113 GLU A N 1
ATOM 912 C CA . GLU A 1 113 ? -0.398 -9.412 -7.095 1.00 92.56 113 GLU A CA 1
ATOM 913 C C . GLU A 1 113 ? -1.099 -9.604 -8.452 1.00 92.56 113 GLU A C 1
ATOM 915 O O . GLU A 1 113 ? -2.152 -10.231 -8.506 1.00 92.56 113 GLU A O 1
ATOM 920 N N . LEU A 1 114 ? -0.556 -9.021 -9.525 1.00 95.19 114 LEU A N 1
ATOM 921 C CA . LEU A 1 114 ? -1.024 -9.170 -10.906 1.00 95.19 114 LEU A CA 1
ATOM 922 C C . LEU A 1 114 ? -0.181 -10.175 -11.711 1.00 95.19 114 LEU A C 1
ATOM 924 O O . LEU A 1 114 ? -0.337 -10.243 -12.926 1.00 95.19 114 LEU A O 1
ATOM 928 N N . ASP A 1 115 ? 0.756 -10.883 -11.070 1.00 96.19 115 ASP A N 1
ATOM 929 C CA . ASP A 1 115 ? 1.713 -11.789 -11.723 1.00 96.19 115 ASP A CA 1
ATOM 930 C C . ASP A 1 115 ? 2.505 -11.136 -12.872 1.00 96.19 115 ASP A C 1
ATOM 932 O O . ASP A 1 115 ? 2.942 -11.772 -13.832 1.00 96.19 115 ASP A O 1
ATOM 936 N N . LEU A 1 116 ? 2.726 -9.824 -12.776 1.00 96.31 116 LEU A N 1
ATOM 937 C CA . LEU A 1 116 ? 3.468 -9.070 -13.773 1.00 96.31 116 LEU A CA 1
ATOM 938 C C . LEU A 1 116 ? 4.970 -9.119 -13.462 1.00 96.31 116 LEU A C 1
ATOM 940 O O . LEU A 1 116 ? 5.357 -8.827 -12.330 1.00 96.31 116 LEU A O 1
ATOM 944 N N . PRO A 1 117 ? 5.850 -9.384 -14.443 1.00 95.44 117 PRO A N 1
ATOM 945 C CA . PRO A 1 117 ? 7.302 -9.428 -14.245 1.00 95.44 117 PRO A CA 1
ATOM 946 C C . PRO A 1 117 ? 7.911 -8.061 -13.907 1.00 95.44 117 PRO A C 1
ATOM 948 O O . PRO A 1 117 ? 7.376 -7.001 -14.250 1.00 95.44 117 PRO A O 1
ATOM 951 N N . SER A 1 118 ? 9.045 -8.064 -13.206 1.00 95.56 118 SER A N 1
ATOM 952 C CA . SER A 1 118 ? 9.784 -6.859 -12.810 1.00 95.56 118 SER A CA 1
ATOM 953 C C . SER A 1 118 ? 10.450 -6.176 -13.987 1.00 95.56 118 SER A C 1
ATOM 955 O O . SER A 1 118 ? 10.654 -6.775 -15.033 1.00 95.56 118 SER A O 1
ATOM 957 N N . PHE A 1 119 ? 10.849 -4.914 -13.812 1.00 94.81 119 PHE A N 1
ATOM 958 C CA . PHE A 1 119 ? 11.586 -4.184 -14.845 1.00 94.81 119 PHE A CA 1
ATOM 959 C C . PHE A 1 119 ? 12.794 -4.976 -15.383 1.00 94.81 119 PHE A C 1
ATOM 961 O O . PHE A 1 119 ? 13.013 -5.019 -16.591 1.00 94.81 119 PHE A O 1
ATOM 968 N N . LYS A 1 120 ? 13.565 -5.626 -14.496 1.00 94.00 120 LYS A N 1
ATOM 969 C CA . LYS A 1 120 ? 14.741 -6.416 -14.894 1.00 94.00 120 LYS A CA 1
ATOM 970 C C . LYS A 1 120 ? 14.341 -7.656 -15.695 1.00 94.00 120 LYS A C 1
ATOM 972 O O . LYS A 1 120 ? 14.947 -7.920 -16.726 1.00 94.00 120 LYS A O 1
ATOM 977 N N . GLU A 1 121 ? 13.316 -8.373 -15.241 1.00 95.38 121 GLU A N 1
ATOM 978 C CA . GLU A 1 121 ? 12.802 -9.567 -15.922 1.00 95.38 121 GLU A CA 1
ATOM 979 C C . GLU A 1 121 ? 12.197 -9.210 -17.280 1.00 95.38 121 GLU A C 1
ATOM 981 O O . GLU A 1 121 ? 12.543 -9.830 -18.277 1.00 95.38 121 GLU A O 1
ATOM 986 N N . ARG A 1 122 ? 11.375 -8.156 -17.357 1.00 95.50 122 ARG A N 1
ATOM 987 C CA . ARG A 1 122 ? 10.798 -7.666 -18.618 1.00 95.50 122 ARG A CA 1
ATOM 988 C C . ARG A 1 122 ? 11.874 -7.273 -19.612 1.00 95.50 122 ARG A C 1
ATOM 990 O O . ARG A 1 122 ? 11.832 -7.709 -20.755 1.00 95.50 122 ARG A O 1
ATOM 997 N N . ARG A 1 123 ? 12.889 -6.528 -19.165 1.00 94.56 123 ARG A N 1
ATOM 998 C CA . ARG A 1 123 ? 14.033 -6.169 -20.009 1.00 94.56 123 ARG A CA 1
ATOM 999 C C . ARG A 1 123 ? 14.738 -7.407 -20.569 1.00 94.56 123 ARG A C 1
ATOM 1001 O O . ARG A 1 123 ? 15.039 -7.426 -21.757 1.00 94.56 123 ARG A O 1
ATOM 1008 N N . PHE A 1 124 ? 14.980 -8.421 -19.739 1.00 94.19 124 PHE A N 1
ATOM 1009 C CA . PHE A 1 124 ? 15.597 -9.675 -20.176 1.00 94.19 124 PHE A CA 1
ATOM 1010 C C . PHE A 1 124 ? 14.713 -10.438 -21.178 1.00 94.19 124 PHE A C 1
ATOM 1012 O O . PHE A 1 124 ? 15.184 -10.818 -22.247 1.00 94.19 124 PHE A O 1
ATOM 1019 N N . LEU A 1 125 ? 13.421 -10.600 -20.877 1.00 93.19 125 LEU A N 1
ATOM 1020 C CA . LEU A 1 125 ? 12.457 -11.299 -21.734 1.00 93.19 125 LEU A CA 1
ATO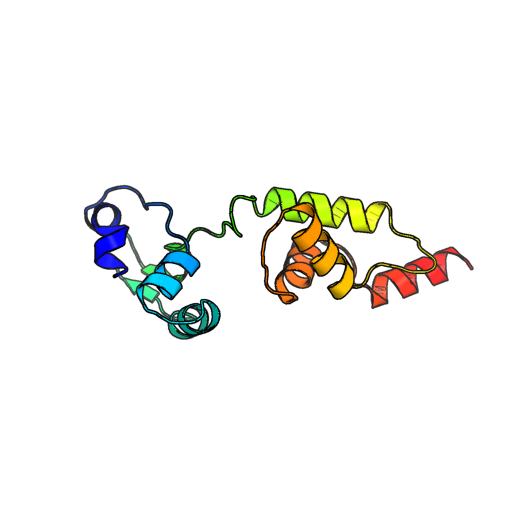M 1021 C C . LEU A 1 125 ? 12.299 -10.626 -23.102 1.00 93.19 125 LEU A C 1
ATOM 1023 O O . LEU A 1 125 ? 12.273 -11.303 -24.127 1.00 93.19 125 LEU A O 1
ATOM 1027 N N . TYR A 1 126 ? 12.226 -9.294 -23.138 1.00 94.19 126 TYR A N 1
ATOM 1028 C CA . TYR A 1 126 ? 12.112 -8.565 -24.398 1.00 94.19 126 TYR A CA 1
ATOM 1029 C C . TYR A 1 126 ? 13.385 -8.662 -25.232 1.00 94.19 126 TYR A C 1
ATOM 1031 O O . TYR A 1 126 ? 13.290 -8.856 -26.440 1.00 94.19 126 TYR A O 1
ATOM 1039 N N . GLN A 1 127 ? 14.564 -8.589 -24.605 1.00 90.19 127 GLN A N 1
ATOM 1040 C C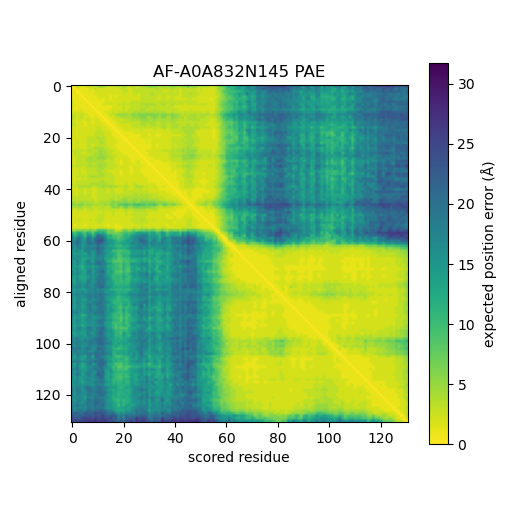A . GLN A 1 127 ? 15.833 -8.815 -25.300 1.00 90.19 127 GLN A CA 1
ATOM 1041 C C . GLN A 1 127 ? 15.894 -10.206 -25.928 1.00 90.19 127 GLN A C 1
ATOM 1043 O O . GLN A 1 127 ? 16.283 -10.317 -27.085 1.00 90.19 127 GLN A O 1
ATOM 1048 N N . LEU A 1 128 ? 15.448 -11.237 -25.207 1.00 89.25 128 LEU A N 1
ATOM 1049 C CA . LEU A 1 128 ? 15.389 -12.599 -25.73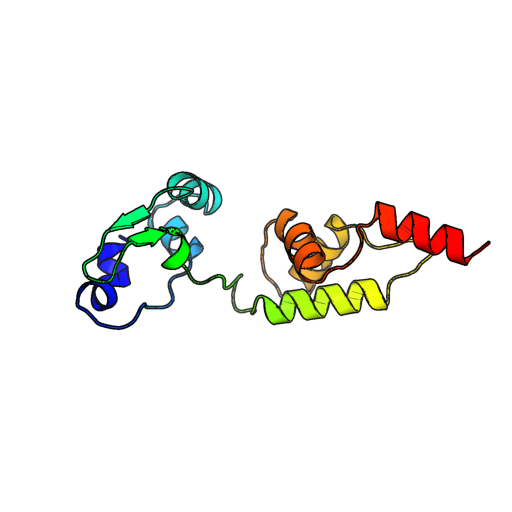3 1.00 89.25 128 LEU A CA 1
ATOM 1050 C C . LEU A 1 128 ? 14.442 -12.713 -26.936 1.00 89.25 128 LEU A C 1
ATOM 1052 O O . LEU A 1 128 ? 14.757 -13.405 -27.889 1.00 89.25 128 LEU A O 1
ATOM 1056 N N . SER A 1 129 ? 13.307 -12.009 -26.914 1.00 83.88 129 SER A N 1
ATOM 1057 C CA . SER A 1 129 ? 12.338 -12.021 -28.022 1.00 83.88 129 SER A CA 1
ATOM 1058 C C . SER A 1 129 ? 12.783 -11.267 -29.283 1.00 83.88 129 SER A C 1
ATOM 1060 O O . SER A 1 129 ? 12.080 -11.309 -30.288 1.00 83.88 129 SER A O 1
ATOM 1062 N N . MET A 1 130 ? 13.896 -10.531 -29.212 1.00 76.81 130 MET A N 1
ATOM 1063 C CA . MET A 1 130 ? 14.482 -9.789 -30.336 1.00 76.81 130 MET A CA 1
ATOM 1064 C C . MET A 1 130 ? 15.691 -10.507 -30.958 1.00 76.81 130 MET A C 1
ATOM 1066 O O . MET A 1 130 ? 16.274 -9.976 -31.904 1.00 76.81 130 MET A O 1
ATOM 1070 N N . LEU A 1 131 ? 16.078 -11.664 -30.410 1.00 67.69 131 LEU A N 1
ATOM 1071 C CA . LEU A 1 131 ? 17.081 -12.577 -30.965 1.00 67.69 131 LEU A CA 1
ATOM 1072 C C . LEU A 1 131 ? 16.402 -13.610 -31.868 1.00 67.69 131 LEU A C 1
ATOM 1074 O O . LEU A 1 131 ? 17.018 -13.948 -32.901 1.00 67.69 131 LEU A O 1
#

Foldseek 3Di:
DLCVQQVQVLVVHDQDAAALCVVCVVVVHDSVVVCVVQPPDWDQGPVGIGRPCVSYDPDQDPDDPVVLLVQLVV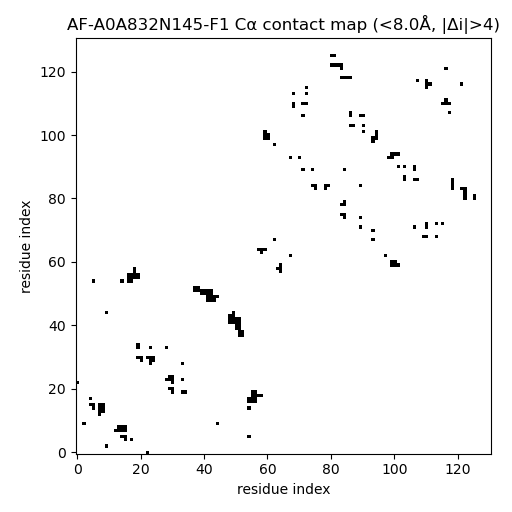QQVPADLQQGDALVRSQVCSCVVPVGDDDSCVSVVSCVVVVHDHPVVSNVVSVVVVD

Secondary structure (DSSP, 8-state):
-HHHHTHHHHTTSPPPP--HHHHHHHTT--HHHHHHHHTT-EEEETTEEEEGGGGS---BTTB-HHHHHHHHHHHHHTS-TTSPPPHHHHHHHHHHHHT----HHHHHHHHHHTTPPPHHHHHHHHHHTT-

Solvent-accessible surface area (backbone atoms only — not comparable to full-atom values): 7867 Å² total; per-residue (Å²): 105,70,64,69,75,33,40,53,33,80,73,76,48,66,80,56,89,33,49,59,54,61,56,15,59,79,69,77,45,57,46,71,55,54,54,57,74,41,57,95,40,70,46,82,51,98,92,44,78,40,51,56,65,76,63,38,46,80,54,54,74,92,45,53,62,67,58,55,45,54,49,53,53,50,54,65,74,69,43,50,67,94,61,60,68,42,56,68,55,53,40,54,51,49,30,68,73,69,75,40,80,80,62,66,66,52,46,57,52,49,34,54,78,65,75,47,76,51,56,69,55,46,46,52,55,42,55,59,75,73,110

Sequence (131 aa):
VLIEKQYEFFMGGELKPLKLQDIAEDLGFNESTISRAISGKYLETENGIYSFKDFFSNAIGNISTAEIKNFIQRLISSEDKSKPLSDKIIHEMIEQRFGIQMVRRSVAKYRQELDLPSFKERRFLYQLSML